Protein AF-A0A1W9WG32-F1 (afdb_monomer)

Foldseek 3Di:
DAQEDEAEDDDDDDDDDDDPPPVVVVVVVVVVVVVVPDDDDDPPAPVVLLVLLVVQVCLCVPPADPDQDRQKDKDFDADPVGTPDIDMDRHPVRQQVDPPDDGDDTLVRQSVQLSVCSRPDRVVFKDFDWDAPPSSHTADTWIDGPPDDPDGIDGDGHPDYDYDYDPDD

Structure (mmCIF, N/CA/C/O backbone):
data_AF-A0A1W9WG32-F1
#
_entry.id   AF-A0A1W9WG32-F1
#
loop_
_atom_site.group_PDB
_atom_site.id
_atom_site.type_symbol
_atom_site.label_atom_id
_atom_site.label_alt_id
_atom_site.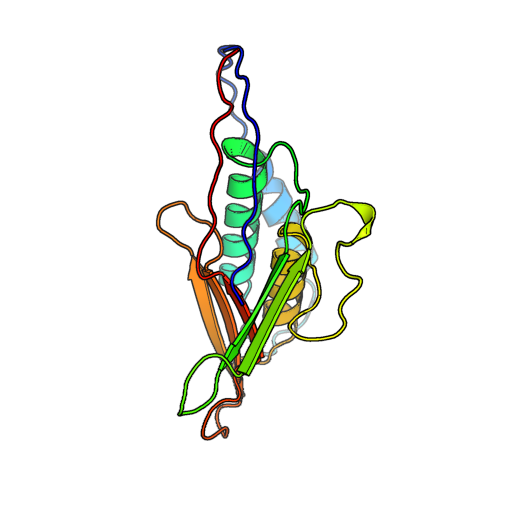label_comp_id
_atom_site.label_asym_id
_atom_site.label_entity_id
_atom_site.label_seq_id
_atom_site.pdbx_PDB_ins_code
_atom_site.Cartn_x
_atom_site.Cartn_y
_atom_site.Cartn_z
_atom_site.occupancy
_atom_site.B_iso_or_equiv
_atom_site.auth_seq_id
_atom_site.auth_comp_id
_atom_site.auth_asym_id
_atom_site.auth_atom_id
_atom_site.pdbx_PDB_model_num
ATOM 1 N N . MET A 1 1 ? -0.739 -5.353 5.763 1.00 26.14 1 MET A N 1
ATOM 2 C CA . MET A 1 1 ? -1.391 -4.307 6.584 1.00 26.14 1 MET A CA 1
ATOM 3 C C . MET A 1 1 ? -2.836 -4.240 6.131 1.00 26.14 1 MET A C 1
ATOM 5 O O . MET A 1 1 ? -3.066 -3.922 4.975 1.00 26.14 1 MET A O 1
ATOM 9 N N . ASN A 1 2 ? -3.788 -4.582 7.000 1.00 23.91 2 ASN A N 1
ATOM 10 C CA . ASN A 1 2 ? -5.210 -4.570 6.657 1.00 23.91 2 ASN A CA 1
ATOM 11 C C . ASN A 1 2 ? -5.765 -3.163 6.912 1.00 23.91 2 ASN A C 1
ATOM 13 O O . ASN A 1 2 ? -6.073 -2.820 8.051 1.00 23.91 2 ASN A O 1
ATOM 17 N N . ILE A 1 3 ? -5.836 -2.326 5.875 1.00 26.48 3 ILE A N 1
ATOM 18 C CA . ILE A 1 3 ? -6.512 -1.028 5.965 1.00 26.48 3 ILE A CA 1
ATOM 19 C C . ILE A 1 3 ? -8.005 -1.270 5.719 1.00 26.48 3 ILE A C 1
ATOM 21 O O . ILE A 1 3 ? -8.398 -1.588 4.601 1.00 26.48 3 ILE A O 1
ATOM 25 N N . LYS A 1 4 ? -8.839 -1.119 6.754 1.00 26.89 4 LYS A N 1
ATOM 26 C CA . LYS A 1 4 ? -10.300 -1.065 6.609 1.00 26.89 4 LYS A CA 1
ATOM 27 C C . LYS A 1 4 ? -10.730 0.390 6.452 1.00 26.89 4 LYS A C 1
ATOM 29 O O . LYS A 1 4 ? -10.646 1.176 7.392 1.00 26.89 4 LYS A O 1
ATOM 34 N N . LEU A 1 5 ? -11.162 0.747 5.249 1.00 29.53 5 LEU A N 1
ATOM 35 C CA . LEU A 1 5 ? -11.835 2.015 4.964 1.00 29.53 5 LEU A CA 1
ATOM 36 C C . LEU A 1 5 ? -13.345 1.802 5.112 1.00 29.53 5 LEU A C 1
ATOM 38 O O . LEU A 1 5 ? -13.840 0.712 4.853 1.00 29.53 5 LEU A O 1
ATOM 42 N N . PHE A 1 6 ? -14.062 2.821 5.575 1.00 27.91 6 PHE A N 1
ATOM 43 C CA . PHE A 1 6 ? -15.501 2.762 5.822 1.00 27.91 6 PHE A CA 1
ATOM 44 C C . PHE A 1 6 ? -16.165 3.966 5.132 1.00 27.91 6 PHE A C 1
ATOM 46 O O . PHE A 1 6 ? -15.640 5.075 5.207 1.00 27.91 6 PHE A O 1
ATOM 53 N N . GLU A 1 7 ? -17.327 3.781 4.495 1.00 27.75 7 GLU A N 1
ATOM 54 C CA . GLU A 1 7 ? -18.057 4.863 3.815 1.00 27.75 7 GLU A CA 1
ATOM 55 C C . GLU A 1 7 ? -19.581 4.811 4.043 1.00 27.75 7 GLU A C 1
ATOM 57 O O . GLU A 1 7 ? -20.147 3.757 4.267 1.00 27.75 7 GLU A O 1
ATOM 62 N N . TYR A 1 8 ? -20.257 5.963 4.008 1.00 24.20 8 TYR A N 1
ATOM 63 C CA . TYR A 1 8 ? -21.689 6.174 4.257 1.00 24.20 8 TYR A CA 1
ATOM 64 C C . TYR A 1 8 ? -22.347 6.815 3.001 1.00 24.20 8 TYR A C 1
ATOM 66 O O . TYR A 1 8 ? -21.913 7.878 2.552 1.00 24.20 8 TYR A O 1
ATOM 74 N N . SER A 1 9 ? -23.382 6.185 2.412 1.00 22.92 9 SER A N 1
ATOM 75 C CA . SER A 1 9 ? -24.123 6.615 1.196 1.00 22.92 9 SER A CA 1
ATOM 76 C C . SER A 1 9 ? -25.652 6.839 1.350 1.00 22.92 9 SER A C 1
ATOM 78 O O . SER A 1 9 ? -26.435 5.890 1.473 1.00 22.92 9 SER A O 1
ATOM 80 N N . LYS A 1 10 ? -26.121 8.083 1.139 1.00 21.16 10 LYS A N 1
ATOM 81 C CA . LYS A 1 10 ? -27.541 8.406 0.887 1.00 21.16 10 LYS A CA 1
ATOM 82 C C . LYS A 1 10 ? -27.708 9.113 -0.454 1.00 21.16 10 LYS A C 1
ATOM 84 O O . LYS A 1 10 ? -27.441 10.310 -0.589 1.00 21.16 10 LYS A O 1
ATOM 89 N N . THR A 1 11 ? -28.205 8.391 -1.458 1.00 27.09 11 THR A N 1
ATOM 90 C CA . THR A 1 11 ? -28.512 8.952 -2.782 1.00 27.09 11 THR A CA 1
ATOM 91 C C . THR A 1 11 ? -29.943 9.485 -2.862 1.00 27.09 11 THR A C 1
ATOM 93 O O . THR A 1 11 ? -30.905 8.741 -2.666 1.00 27.09 11 THR A O 1
ATOM 96 N N . LYS A 1 12 ? -30.113 10.747 -3.278 1.00 26.27 12 LYS A N 1
ATOM 97 C CA . LYS A 1 12 ? -31.316 11.173 -4.013 1.00 26.27 12 LYS A CA 1
ATOM 98 C C . LYS A 1 12 ? -30.971 11.258 -5.498 1.00 26.27 12 LYS A C 1
ATOM 100 O O . LYS A 1 12 ? -30.154 12.082 -5.896 1.00 26.27 12 LYS A O 1
ATOM 105 N N . LYS A 1 13 ? -31.629 10.422 -6.310 1.00 34.91 13 LYS A N 1
ATOM 106 C CA . LYS A 1 13 ? -31.578 10.453 -7.781 1.00 34.91 13 LYS A CA 1
ATOM 107 C C . LYS A 1 13 ? -31.837 11.869 -8.311 1.00 34.91 13 LYS A C 1
ATOM 109 O O . LYS A 1 13 ? -32.908 12.427 -8.070 1.00 34.91 13 LYS A O 1
ATOM 114 N N . LYS A 1 14 ? -30.939 12.373 -9.158 1.00 29.58 14 LYS A N 1
ATOM 115 C CA . LYS A 1 14 ? -31.297 13.312 -10.228 1.00 29.58 14 LYS A CA 1
ATOM 116 C C . LYS A 1 14 ? -30.745 12.804 -11.557 1.00 29.58 14 LYS A C 1
ATOM 118 O O . LYS A 1 14 ? -29.554 12.567 -11.694 1.00 29.58 14 LYS A O 1
ATOM 123 N N . LYS A 1 15 ? -31.658 12.622 -12.516 1.00 40.59 15 LYS A N 1
ATOM 124 C CA . LYS A 1 15 ? -31.369 12.416 -13.939 1.00 40.59 15 LYS A CA 1
ATOM 125 C C . LYS A 1 15 ? -30.633 13.645 -14.477 1.00 40.59 15 LYS A C 1
ATOM 127 O O . LYS A 1 15 ? -31.115 14.758 -14.281 1.00 40.59 15 LYS A O 1
ATOM 132 N N . GLY A 1 16 ? -29.546 13.431 -15.207 1.00 32.34 16 GLY A N 1
ATOM 133 C CA . GLY A 1 16 ? -28.860 14.473 -15.962 1.00 32.34 16 GLY A CA 1
ATOM 134 C C . GLY A 1 16 ? -27.954 13.853 -17.016 1.00 32.34 16 GLY A C 1
ATOM 135 O O . GLY A 1 16 ? -26.843 13.444 -16.719 1.00 32.34 16 GLY A O 1
ATOM 136 N N . THR A 1 17 ? -28.458 13.749 -18.242 1.00 45.19 17 THR A N 1
ATOM 137 C CA . THR A 1 17 ? -27.682 13.438 -19.444 1.00 45.19 17 THR A CA 1
ATOM 138 C C . THR A 1 17 ? -26.833 14.657 -19.808 1.00 45.19 17 THR A C 1
ATOM 140 O O . THR A 1 17 ? -27.396 15.706 -20.121 1.00 45.19 17 THR A O 1
ATOM 143 N N . GLY A 1 18 ? -25.506 14.543 -19.784 1.00 34.50 18 GLY A N 1
ATOM 144 C CA . GLY A 1 18 ? -24.608 15.634 -20.163 1.00 34.50 18 GLY A CA 1
ATOM 145 C C . GLY A 1 18 ? -23.214 15.112 -20.482 1.00 34.50 18 GLY A C 1
ATOM 146 O O . GLY A 1 18 ? -22.550 14.557 -19.617 1.00 34.50 18 GLY A O 1
ATOM 147 N N . LYS A 1 19 ? -22.812 15.269 -21.744 1.00 45.78 19 LYS A N 1
ATOM 148 C CA . LYS A 1 19 ? -21.514 14.895 -22.315 1.00 45.78 19 LYS A CA 1
ATOM 149 C C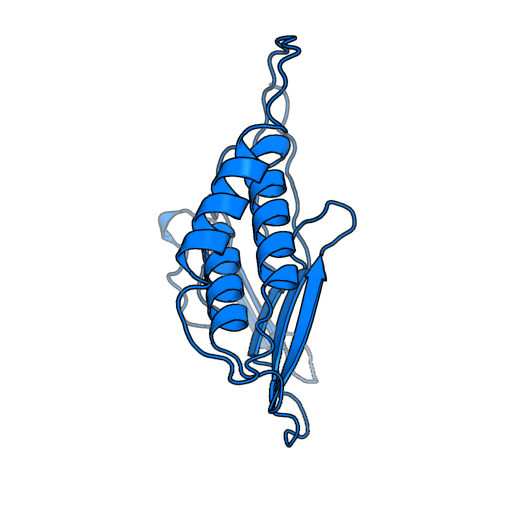 . LYS A 1 19 ? -20.366 15.537 -21.522 1.00 45.78 19 LYS A C 1
ATOM 151 O O . LYS A 1 19 ? -20.118 16.728 -21.676 1.00 45.78 19 LYS A O 1
ATOM 156 N N . PHE A 1 20 ? -19.691 14.764 -20.674 1.00 40.72 20 PHE A N 1
ATOM 157 C CA . PHE A 1 20 ? -18.520 15.208 -19.899 1.00 40.72 20 PHE A CA 1
ATOM 158 C C . PHE A 1 20 ? -17.199 14.629 -20.447 1.00 40.72 20 PHE A C 1
ATOM 160 O O . PHE A 1 20 ? -16.118 15.042 -20.044 1.00 40.72 20 PHE A O 1
ATOM 167 N N . THR A 1 21 ? -17.282 13.707 -21.412 1.00 41.41 21 THR A N 1
ATOM 168 C CA . THR A 1 21 ? -16.153 12.930 -21.950 1.00 41.41 21 THR A CA 1
ATOM 1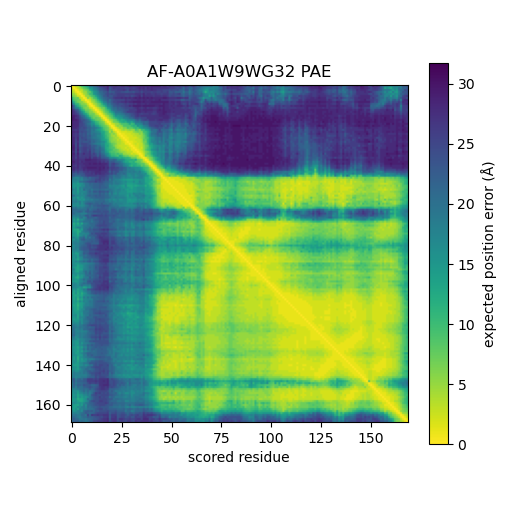69 C C . THR A 1 21 ? -15.282 13.680 -22.957 1.00 41.41 21 THR A C 1
ATOM 171 O O . THR A 1 21 ? -14.149 13.276 -23.189 1.00 41.41 21 THR A O 1
ATOM 174 N N . ASP A 1 22 ? -15.760 14.788 -23.530 1.00 44.03 22 ASP A N 1
ATOM 175 C CA . ASP A 1 22 ? -15.082 15.407 -24.681 1.00 44.03 22 ASP A CA 1
ATOM 176 C C . ASP A 1 22 ? -14.097 16.522 -24.278 1.00 44.03 22 ASP A C 1
ATOM 178 O O . ASP A 1 22 ? -13.173 16.832 -25.024 1.00 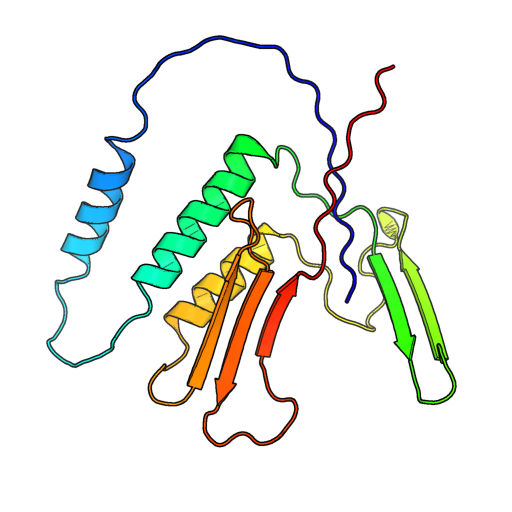44.03 22 ASP A O 1
ATOM 182 N N . TYR A 1 23 ? -14.240 17.114 -23.085 1.00 46.84 23 TYR A N 1
ATOM 183 C CA . TYR A 1 23 ? -13.379 18.224 -22.641 1.00 46.84 23 TYR A CA 1
ATOM 184 C C . TYR A 1 23 ? -12.151 17.774 -21.843 1.00 46.84 23 TYR A C 1
ATOM 186 O O . TYR A 1 23 ? -11.116 18.439 -21.900 1.00 46.84 23 TYR A O 1
ATOM 194 N N . LEU A 1 24 ? -12.231 16.638 -21.145 1.00 48.41 24 LEU A N 1
ATOM 195 C CA . LEU A 1 24 ? -11.116 16.116 -20.351 1.00 48.41 24 LEU A CA 1
ATOM 196 C C . LEU A 1 24 ? -9.988 15.581 -21.253 1.00 48.41 24 LEU A C 1
ATOM 198 O O . LEU A 1 24 ? -8.817 15.851 -21.002 1.00 48.41 24 LEU A O 1
ATOM 202 N N . PHE A 1 25 ? -10.347 14.946 -22.374 1.00 48.47 25 PHE A N 1
ATOM 203 C CA . PHE A 1 25 ? -9.395 14.439 -23.369 1.00 48.47 25 PHE A CA 1
ATOM 204 C C . PHE A 1 25 ? -8.596 15.559 -24.056 1.00 48.47 25 PHE A C 1
ATOM 206 O O . PHE A 1 25 ? -7.404 15.415 -24.317 1.00 48.47 25 PHE A O 1
ATOM 213 N N . ILE A 1 26 ? -9.228 16.710 -24.313 1.00 50.41 26 ILE A N 1
ATOM 214 C CA . ILE A 1 26 ? -8.581 17.852 -24.977 1.00 50.41 26 ILE A CA 1
ATOM 215 C C . ILE A 1 26 ? -7.625 18.579 -24.018 1.00 50.41 26 ILE A C 1
ATOM 217 O O . ILE A 1 26 ? -6.554 19.014 -24.439 1.00 50.41 26 ILE A O 1
ATOM 221 N N . PHE A 1 27 ? -7.969 18.680 -22.729 1.00 52.69 27 PHE A N 1
ATOM 222 C CA . PHE A 1 27 ? -7.116 19.339 -21.733 1.00 52.69 27 PHE A CA 1
ATOM 223 C C . PHE A 1 27 ? -5.873 18.506 -21.387 1.00 52.69 27 PHE A C 1
ATOM 225 O O . PHE A 1 27 ? -4.781 19.061 -21.271 1.00 52.69 27 PHE A O 1
ATOM 232 N N . VAL A 1 28 ? -6.014 17.177 -21.314 1.00 56.81 28 VAL A N 1
ATOM 233 C CA . VAL A 1 28 ? -4.887 16.248 -21.130 1.00 56.81 28 VAL A CA 1
ATOM 234 C C . VAL A 1 28 ? -3.970 16.255 -22.361 1.00 56.81 28 VAL A C 1
ATOM 236 O O . VAL A 1 28 ? -2.759 16.405 -22.210 1.00 56.81 28 VAL A O 1
ATOM 239 N N . CYS A 1 29 ? -4.521 16.241 -23.583 1.00 50.56 29 CYS A N 1
ATOM 240 C CA . CYS A 1 29 ? -3.727 16.350 -24.817 1.00 50.56 29 CYS A CA 1
ATOM 241 C C . CYS A 1 29 ? -2.980 17.686 -24.963 1.00 50.56 29 CYS A C 1
ATOM 243 O O . CYS A 1 29 ? -1.866 17.702 -25.480 1.00 50.56 29 CYS A O 1
ATOM 245 N N . LEU A 1 30 ? -3.551 18.811 -24.518 1.00 51.06 30 LEU A N 1
ATOM 246 C CA . LEU A 1 30 ? -2.879 20.117 -24.586 1.00 51.06 30 LEU A CA 1
ATOM 247 C C . LEU A 1 30 ? -1.741 20.249 -23.568 1.00 51.06 30 LEU A C 1
ATOM 249 O O . LEU A 1 30 ? -0.730 20.874 -23.880 1.00 51.06 30 LEU A O 1
ATOM 253 N N . ILE A 1 31 ? -1.869 19.632 -22.389 1.00 57.53 31 ILE A N 1
ATOM 254 C CA . ILE A 1 31 ? -0.781 19.555 -21.402 1.00 57.53 31 ILE A CA 1
ATOM 255 C C . ILE A 1 31 ? 0.325 18.612 -21.901 1.00 57.53 31 ILE A C 1
ATOM 257 O O . ILE A 1 31 ? 1.501 18.951 -21.788 1.00 57.53 31 ILE A O 1
ATOM 261 N N . LEU A 1 32 ? -0.034 17.495 -22.544 1.00 52.38 32 LEU A N 1
ATOM 262 C CA . LEU A 1 32 ? 0.916 16.607 -23.223 1.00 52.38 32 LEU A CA 1
ATOM 263 C C . LEU A 1 32 ? 1.664 17.329 -24.354 1.00 52.38 32 LEU A C 1
ATOM 265 O O . LEU A 1 32 ? 2.886 17.276 -24.401 1.00 52.38 32 LEU A O 1
ATOM 269 N N . LEU A 1 33 ? 0.978 18.094 -25.206 1.00 49.16 33 LEU A N 1
ATOM 270 C CA . LEU A 1 33 ? 1.619 18.841 -26.298 1.00 49.16 33 LEU A CA 1
ATOM 271 C C . LEU A 1 33 ? 2.526 19.986 -25.822 1.00 49.16 33 LEU A C 1
ATOM 273 O O . LEU A 1 33 ? 3.491 20.308 -26.511 1.00 49.16 33 LEU A O 1
ATOM 277 N N . PHE A 1 34 ? 2.264 20.582 -24.655 1.00 47.72 34 PHE A N 1
ATOM 278 C CA . PHE A 1 34 ? 3.134 21.617 -24.082 1.00 47.72 34 PHE A CA 1
ATOM 279 C C . PHE A 1 34 ? 4.379 21.040 -23.381 1.00 47.72 34 PHE A C 1
ATOM 281 O O . PHE A 1 34 ? 5.362 21.757 -23.205 1.00 47.72 34 PHE A O 1
ATOM 288 N N . LEU A 1 35 ? 4.359 19.753 -23.011 1.00 46.81 35 LEU A N 1
ATOM 289 C CA . LEU A 1 35 ? 5.494 19.045 -22.405 1.00 46.81 35 LEU A CA 1
ATOM 290 C C . LEU A 1 35 ? 6.396 18.339 -23.432 1.00 46.81 35 LEU A C 1
ATOM 292 O O . LEU A 1 35 ? 7.567 18.125 -23.140 1.00 46.81 35 LEU A O 1
ATOM 296 N N . ILE A 1 36 ? 5.922 18.076 -24.658 1.00 49.34 36 ILE A N 1
ATOM 297 C CA . ILE A 1 36 ? 6.731 17.493 -25.760 1.00 49.34 36 ILE A CA 1
ATOM 298 C C . ILE A 1 36 ? 7.703 18.527 -26.384 1.00 49.34 36 ILE A C 1
ATOM 300 O O . ILE A 1 36 ? 8.346 18.299 -27.404 1.00 49.34 36 ILE A O 1
ATOM 304 N N . GLY A 1 37 ? 7.882 19.683 -25.748 1.00 49.47 37 GLY A N 1
ATOM 305 C CA . GLY A 1 37 ? 8.964 20.607 -26.058 1.00 49.47 37 GLY A CA 1
ATOM 306 C C . GLY A 1 37 ? 10.308 20.232 -25.426 1.00 49.47 37 GLY A C 1
ATOM 307 O O . GLY A 1 37 ? 11.001 21.163 -25.049 1.00 49.47 37 GLY A O 1
ATOM 308 N N . TYR A 1 38 ? 10.681 18.955 -25.251 1.00 44.53 38 TYR A N 1
ATOM 309 C CA . TYR A 1 38 ? 11.999 18.568 -24.715 1.00 44.53 38 TYR A CA 1
ATOM 310 C C . TYR A 1 38 ? 12.476 17.188 -25.218 1.00 44.53 38 TYR A C 1
ATOM 312 O O . TYR A 1 38 ? 11.823 16.183 -24.980 1.00 44.53 38 TYR A O 1
ATOM 320 N N . ASN A 1 39 ? 13.626 17.228 -25.905 1.00 41.59 39 ASN A N 1
ATOM 321 C CA . ASN A 1 39 ? 14.650 16.214 -26.216 1.00 41.59 39 ASN A CA 1
ATOM 322 C C . ASN A 1 39 ? 14.265 14.749 -26.514 1.00 41.59 39 ASN A C 1
ATOM 324 O O . ASN A 1 39 ? 13.744 14.020 -25.678 1.00 41.59 39 ASN A O 1
ATOM 328 N N . GLU A 1 40 ? 14.690 14.317 -27.706 1.00 44.78 40 GLU A N 1
ATOM 329 C CA . GLU A 1 40 ? 14.899 12.928 -28.125 1.00 44.78 40 GLU A CA 1
ATOM 330 C C . GLU A 1 40 ? 16.021 12.278 -27.297 1.00 44.78 40 GLU A C 1
ATOM 332 O O . GLU A 1 40 ? 17.152 12.193 -27.753 1.00 44.78 40 GLU A O 1
ATOM 337 N N . ASP A 1 41 ? 15.730 11.821 -26.087 1.00 44.09 41 ASP A N 1
ATOM 338 C CA . ASP A 1 41 ? 16.514 10.770 -25.437 1.00 44.09 41 ASP A CA 1
ATOM 339 C C . ASP A 1 41 ? 15.513 9.839 -24.743 1.00 44.09 41 ASP A C 1
ATOM 341 O O . ASP A 1 41 ? 14.624 10.292 -24.025 1.00 44.09 41 ASP A O 1
ATOM 345 N N . GLU A 1 42 ? 15.598 8.543 -25.043 1.00 48.19 42 GLU A N 1
ATOM 346 C CA . GLU A 1 42 ? 14.672 7.486 -24.623 1.00 48.19 42 GLU A CA 1
ATOM 347 C C . GLU A 1 42 ? 14.545 7.372 -23.089 1.00 48.19 42 GLU A C 1
ATOM 349 O O . GLU A 1 42 ? 15.178 6.535 -22.449 1.00 48.19 42 GLU A O 1
ATOM 354 N N . GLU A 1 43 ? 13.677 8.172 -22.476 1.00 50.31 43 GLU A N 1
ATOM 355 C CA . GLU A 1 43 ? 13.017 7.800 -21.228 1.00 50.31 43 GLU A CA 1
ATOM 356 C C . GLU A 1 43 ? 11.618 7.309 -21.592 1.00 50.31 43 GLU A C 1
ATOM 358 O O . GLU A 1 43 ? 10.707 8.085 -21.880 1.00 50.31 43 GLU A O 1
ATOM 363 N N . GLU A 1 44 ? 11.462 5.986 -21.641 1.00 56.25 44 GLU A N 1
ATOM 364 C CA . GLU A 1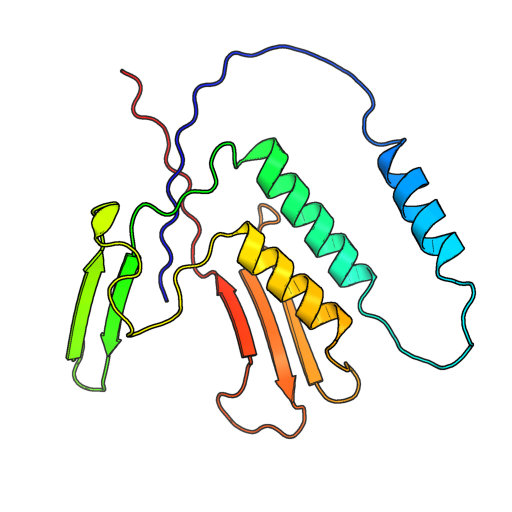 44 ? 10.171 5.310 -21.754 1.00 56.25 44 GLU A CA 1
ATOM 365 C C . GLU A 1 44 ? 9.373 5.607 -20.476 1.00 56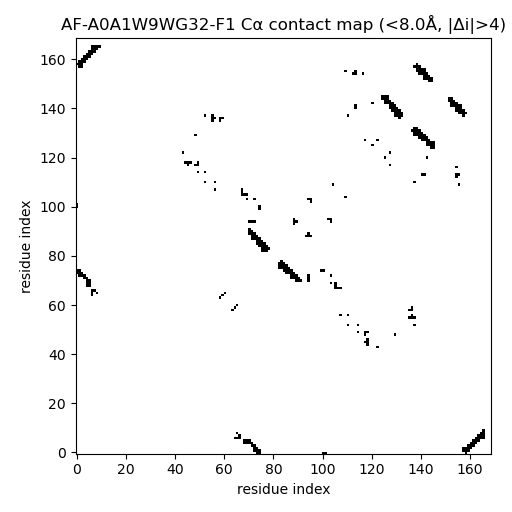.25 44 GLU A C 1
ATOM 367 O O . GLU A 1 44 ? 9.394 4.864 -19.498 1.00 56.25 44 GLU A O 1
ATOM 372 N N . TYR A 1 45 ? 8.766 6.792 -20.427 1.00 61.00 45 TYR A N 1
ATOM 373 C CA . TYR A 1 45 ? 7.975 7.225 -19.290 1.00 61.00 45 TYR A CA 1
ATOM 374 C C . TYR A 1 45 ? 6.727 6.351 -19.177 1.00 61.00 45 TYR A C 1
ATOM 376 O O . TYR A 1 45 ? 6.020 6.124 -20.161 1.00 61.00 45 TYR A O 1
ATOM 384 N N . ASN A 1 46 ? 6.389 5.976 -17.942 1.00 71.69 46 ASN A N 1
ATOM 385 C CA . ASN A 1 46 ? 5.193 5.213 -17.568 1.00 71.69 46 ASN A CA 1
ATOM 386 C C . ASN A 1 46 ? 3.878 6.012 -17.763 1.00 71.69 46 ASN A C 1
ATOM 388 O O . ASN A 1 46 ? 2.939 5.892 -16.980 1.00 71.69 46 ASN A O 1
ATOM 392 N N . MET A 1 47 ? 3.786 6.879 -18.777 1.00 76.00 47 MET A N 1
ATOM 393 C CA . MET A 1 47 ? 2.661 7.799 -18.985 1.00 76.00 47 MET A CA 1
ATOM 394 C C . MET A 1 47 ? 1.328 7.074 -19.171 1.00 76.00 47 MET A C 1
ATOM 396 O O . MET A 1 47 ? 0.300 7.579 -18.726 1.00 76.00 47 MET A O 1
ATOM 400 N N . GLU A 1 48 ? 1.330 5.889 -19.787 1.00 82.94 48 GLU A N 1
ATOM 401 C CA . GLU A 1 48 ? 0.121 5.067 -19.914 1.00 82.94 48 GLU A CA 1
ATOM 402 C C . GLU A 1 48 ? -0.355 4.549 -18.546 1.00 82.94 48 GLU A C 1
ATOM 404 O O . GLU A 1 48 ? -1.548 4.560 -18.246 1.00 82.94 48 GLU A O 1
ATOM 409 N N . GLU A 1 49 ? 0.574 4.139 -17.685 1.00 83.94 49 GLU A N 1
ATOM 410 C CA . GLU A 1 49 ? 0.281 3.687 -16.323 1.00 83.94 49 GLU A CA 1
ATOM 411 C C . GLU A 1 49 ? -0.206 4.839 -15.437 1.00 83.94 49 GLU A C 1
ATOM 413 O O . GLU A 1 49 ? -1.161 4.684 -14.675 1.00 83.94 49 GLU A O 1
ATOM 418 N N . VAL A 1 50 ? 0.389 6.026 -15.594 1.00 83.81 50 VAL A N 1
ATOM 419 C CA . VAL A 1 50 ? -0.059 7.253 -14.923 1.00 83.81 50 VAL A CA 1
ATOM 420 C C . VAL A 1 50 ? -1.474 7.629 -15.360 1.00 83.81 50 VAL A C 1
ATOM 422 O O . VAL A 1 50 ? -2.290 7.980 -14.510 1.00 83.81 50 VAL A O 1
ATOM 425 N N . ALA A 1 51 ? -1.800 7.512 -16.650 1.00 84.50 51 ALA A N 1
ATOM 426 C CA . ALA A 1 51 ? -3.153 7.768 -17.139 1.00 84.50 51 ALA A CA 1
ATOM 427 C C . ALA A 1 51 ? -4.175 6.795 -16.521 1.00 84.50 51 ALA A C 1
ATOM 429 O O . ALA A 1 51 ? -5.207 7.235 -16.015 1.00 84.50 51 ALA A O 1
ATOM 430 N N . LYS A 1 52 ? -3.857 5.493 -16.456 1.00 85.50 52 LYS A N 1
ATOM 431 C CA . LYS A 1 52 ? -4.708 4.482 -15.791 1.00 85.50 52 LYS A CA 1
ATOM 432 C C . LYS A 1 52 ? -4.925 4.795 -14.310 1.00 85.50 52 LYS A C 1
ATOM 434 O O . LYS A 1 52 ? -6.031 4.643 -13.791 1.00 85.50 52 LYS A O 1
ATOM 439 N N . LEU A 1 53 ? -3.884 5.265 -13.625 1.00 85.12 53 LEU A N 1
ATOM 440 C CA . LEU A 1 53 ? -3.968 5.669 -12.224 1.00 85.12 53 LEU A CA 1
ATOM 441 C C . LEU A 1 53 ? -4.875 6.897 -12.026 1.00 85.12 53 LEU A C 1
ATOM 443 O O . LEU A 1 53 ? -5.626 6.956 -11.052 1.00 85.12 53 LEU A O 1
ATOM 447 N N . GLU A 1 54 ? -4.833 7.867 -12.943 1.00 84.81 54 GLU A N 1
ATOM 448 C CA . GLU A 1 54 ? -5.717 9.039 -12.914 1.00 84.81 54 GLU A CA 1
ATOM 449 C C . GLU A 1 54 ? -7.179 8.665 -13.177 1.00 84.81 54 GLU A C 1
ATOM 451 O O . GLU A 1 54 ? -8.066 9.138 -12.466 1.00 84.81 54 GLU A O 1
ATOM 456 N N . GLU A 1 55 ? -7.438 7.773 -14.134 1.00 84.25 55 GLU A N 1
ATOM 457 C CA . GLU A 1 55 ? -8.778 7.229 -14.383 1.00 84.25 55 GLU A CA 1
ATOM 458 C C . GLU A 1 55 ? -9.322 6.498 -13.150 1.00 84.25 55 GLU A C 1
ATOM 460 O O . GLU A 1 55 ? -10.451 6.747 -12.724 1.00 84.25 55 GLU A O 1
ATOM 465 N N . SER A 1 56 ? -8.494 5.665 -12.519 1.00 81.06 56 SER A N 1
ATOM 466 C CA . SER A 1 56 ? -8.822 4.962 -11.278 1.00 81.06 56 SER A CA 1
ATOM 467 C C . SER A 1 56 ? -9.155 5.926 -10.128 1.00 81.06 56 SER A C 1
ATOM 469 O O . SER A 1 56 ? -10.163 5.754 -9.438 1.00 81.06 56 SER A O 1
ATOM 471 N N . LEU A 1 57 ? -8.379 7.005 -9.969 1.00 80.00 57 LEU A N 1
ATOM 472 C CA . LEU A 1 57 ? -8.650 8.043 -8.971 1.00 80.00 57 LEU A CA 1
ATOM 473 C C . LEU A 1 57 ? -9.958 8.800 -9.262 1.00 80.00 57 LEU A C 1
ATOM 475 O O . LEU A 1 57 ? -10.668 9.197 -8.337 1.00 80.00 57 LEU A O 1
ATOM 479 N N . ILE A 1 58 ? -10.304 9.009 -10.534 1.00 77.62 58 ILE A N 1
ATOM 480 C CA . ILE A 1 58 ? -11.592 9.599 -10.920 1.00 77.62 58 ILE A CA 1
ATOM 481 C C . ILE A 1 58 ? -12.738 8.649 -10.567 1.00 77.62 58 ILE A C 1
ATOM 483 O O . ILE A 1 58 ? -13.712 9.100 -9.965 1.00 77.62 58 ILE A O 1
ATOM 487 N N . VAL A 1 59 ? -12.637 7.354 -10.883 1.00 73.44 59 VAL A N 1
ATOM 488 C CA . VAL A 1 59 ? -13.648 6.341 -10.516 1.00 73.44 59 VAL A CA 1
ATOM 489 C C . VAL A 1 59 ? -13.849 6.311 -9.001 1.00 73.44 59 VAL A C 1
ATOM 491 O O . VAL A 1 59 ? -14.988 6.401 -8.532 1.00 73.44 59 VAL A O 1
ATOM 494 N N . TRP A 1 60 ? -12.748 6.294 -8.241 1.00 70.94 60 TRP A N 1
ATOM 495 C CA . TRP A 1 60 ? -12.767 6.408 -6.784 1.00 70.94 60 TRP A CA 1
ATOM 496 C C . TRP A 1 60 ? -13.568 7.637 -6.329 1.00 70.94 60 TRP A C 1
ATOM 498 O O . TRP A 1 60 ? -14.531 7.496 -5.581 1.00 70.94 60 TRP A O 1
ATOM 508 N N . ASN A 1 61 ? -13.254 8.823 -6.854 1.00 70.06 61 ASN A N 1
ATOM 509 C CA . ASN A 1 61 ? -13.865 10.087 -6.428 1.00 70.06 61 ASN A CA 1
ATOM 510 C C . ASN A 1 61 ? -15.290 10.352 -6.953 1.00 70.06 61 ASN A C 1
ATOM 512 O O . ASN A 1 61 ? -15.987 11.210 -6.412 1.00 70.06 61 ASN A O 1
ATOM 516 N N . THR A 1 62 ? -15.725 9.703 -8.036 1.00 64.19 62 THR A N 1
ATOM 517 C CA . THR A 1 62 ? -16.998 10.034 -8.712 1.00 64.19 62 THR A CA 1
ATOM 518 C C . THR A 1 62 ? -18.116 9.037 -8.447 1.00 64.19 62 THR A C 1
ATOM 520 O O . THR A 1 62 ? -19.277 9.446 -8.366 1.00 64.19 62 THR A O 1
ATOM 523 N N . GLU A 1 63 ? -17.797 7.751 -8.290 1.00 56.12 63 GLU A N 1
ATOM 524 C CA . GLU A 1 63 ? -18.814 6.702 -8.153 1.00 56.12 63 GLU A CA 1
ATOM 525 C C . GLU A 1 63 ? -18.886 6.095 -6.756 1.00 56.12 63 GLU A C 1
ATOM 527 O O . GLU A 1 63 ? -19.912 5.502 -6.406 1.00 56.12 63 GLU A O 1
ATOM 532 N N . LYS A 1 64 ? -17.812 6.222 -5.971 1.00 55.09 64 LYS A N 1
ATOM 533 C CA . LYS A 1 64 ? -17.656 5.461 -4.736 1.00 55.09 64 LYS A CA 1
ATOM 534 C C . LYS A 1 64 ? -17.389 6.325 -3.514 1.00 55.09 64 LYS A C 1
ATOM 536 O O . LYS A 1 64 ? -18.125 6.119 -2.569 1.00 55.09 64 LYS A O 1
ATOM 541 N N . ALA A 1 65 ? -16.486 7.309 -3.580 1.00 51.72 65 ALA A N 1
ATOM 542 C CA . ALA A 1 65 ? -16.018 8.092 -2.437 1.00 51.72 65 ALA A CA 1
ATOM 543 C C . ALA A 1 65 ? -16.599 9.512 -2.357 1.00 51.72 65 ALA A C 1
ATOM 545 O O . ALA A 1 65 ? -16.253 10.419 -3.111 1.00 51.72 65 ALA A O 1
ATOM 546 N N . LYS A 1 66 ? -17.461 9.731 -1.373 1.00 48.62 66 LYS A N 1
ATOM 547 C CA . LYS A 1 66 ? -17.982 11.021 -0.924 1.00 48.62 66 LYS A CA 1
ATOM 548 C C . LYS A 1 66 ? -17.240 11.533 0.317 1.00 48.62 66 LYS A C 1
ATOM 550 O O . LYS A 1 66 ? -17.255 12.741 0.556 1.00 48.62 66 LYS A O 1
ATOM 555 N N . TYR A 1 67 ? -16.582 10.649 1.078 1.00 54.88 67 TYR A N 1
ATOM 556 C CA . TYR A 1 67 ? -15.784 10.990 2.262 1.00 54.88 67 TYR A CA 1
ATOM 557 C C . TYR A 1 67 ? -14.534 10.107 2.358 1.00 54.88 67 TYR A C 1
ATOM 559 O O . TYR A 1 67 ? -14.627 8.902 2.555 1.00 54.88 67 TYR A O 1
ATOM 567 N N . ASN A 1 68 ? -13.360 10.724 2.235 1.00 70.50 68 ASN A N 1
ATOM 568 C CA . ASN A 1 68 ? -12.068 10.070 2.418 1.00 70.50 68 ASN A CA 1
ATOM 569 C C . ASN A 1 68 ? -11.601 10.285 3.869 1.00 70.50 68 ASN A C 1
ATOM 571 O O . ASN A 1 68 ? -10.884 11.242 4.161 1.00 70.50 68 ASN A O 1
ATOM 575 N N . GLU A 1 69 ? -12.083 9.450 4.791 1.00 76.19 69 GLU A N 1
ATOM 576 C CA . GLU A 1 69 ? -11.712 9.482 6.211 1.00 76.19 69 GLU A CA 1
ATOM 577 C C . GLU A 1 69 ? -11.282 8.089 6.675 1.00 76.19 69 GLU A C 1
ATOM 579 O O . GLU A 1 69 ? -11.821 7.070 6.246 1.00 76.19 69 GLU A O 1
ATOM 584 N N . ILE A 1 70 ? -10.306 8.054 7.578 1.00 80.06 70 ILE A N 1
ATOM 585 C CA . ILE A 1 70 ? -9.894 6.830 8.258 1.00 80.06 70 ILE A CA 1
ATOM 586 C C . ILE A 1 70 ? -10.604 6.805 9.601 1.00 80.06 70 ILE A C 1
ATOM 588 O O . ILE A 1 70 ? -10.539 7.775 10.352 1.00 80.06 70 ILE A O 1
ATOM 592 N N . VAL A 1 71 ? -11.294 5.707 9.885 1.00 83.31 71 VAL A N 1
ATOM 593 C CA . VAL A 1 71 ? -12.091 5.551 11.111 1.00 83.31 71 VAL A CA 1
ATOM 594 C C . VAL A 1 71 ? -11.578 4.431 12.009 1.00 83.31 71 VAL A C 1
ATOM 596 O O . VAL A 1 71 ? -11.932 4.384 13.183 1.00 83.31 71 VAL A O 1
ATOM 599 N N . GLU A 1 72 ? -10.740 3.543 11.472 1.00 83.62 72 GLU A N 1
ATOM 600 C CA . GLU A 1 72 ? -10.151 2.433 12.208 1.00 83.62 72 GLU A CA 1
ATOM 601 C C . GLU A 1 72 ? -8.775 2.073 11.633 1.00 83.62 72 GLU A C 1
ATOM 603 O O . GLU A 1 72 ? -8.558 2.130 10.419 1.00 83.62 72 GLU A O 1
ATOM 608 N N . ARG A 1 73 ? -7.855 1.649 12.501 1.00 84.50 73 ARG A N 1
ATOM 609 C CA . ARG A 1 73 ? -6.596 0.991 12.130 1.00 84.50 73 ARG A CA 1
ATOM 610 C C . ARG A 1 73 ? -6.400 -0.246 12.994 1.00 84.50 73 ARG A C 1
ATOM 612 O O . ARG A 1 73 ? -6.625 -0.204 14.200 1.00 84.50 73 ARG A O 1
ATOM 619 N N . GLN A 1 74 ? -5.976 -1.344 12.376 1.00 87.06 74 GLN A N 1
ATOM 620 C CA . GLN A 1 74 ? -5.665 -2.598 13.061 1.00 87.06 74 GLN A CA 1
ATOM 621 C C . GLN A 1 74 ? -4.244 -3.037 12.717 1.00 87.06 74 GLN A C 1
ATOM 623 O O . GLN A 1 74 ? -3.848 -3.043 11.548 1.00 87.06 74 GLN A O 1
ATOM 628 N N . TYR A 1 75 ? -3.501 -3.446 13.737 1.00 87.00 75 TYR A N 1
ATOM 629 C CA . TYR A 1 75 ? -2.156 -3.988 13.616 1.00 87.00 75 TYR A CA 1
ATOM 630 C C . TYR A 1 75 ? -2.105 -5.390 14.200 1.00 87.00 75 TYR A C 1
ATOM 632 O O . TYR A 1 75 ? -2.712 -5.666 15.233 1.00 87.00 75 TYR A O 1
ATOM 640 N N . ASN A 1 76 ? -1.375 -6.264 13.516 1.00 86.62 76 ASN A N 1
ATOM 641 C CA . ASN A 1 76 ? -1.049 -7.595 13.995 1.00 86.62 76 ASN A CA 1
ATOM 642 C C . ASN A 1 76 ? 0.382 -7.911 13.565 1.00 86.62 76 ASN A C 1
ATOM 644 O O . ASN A 1 76 ? 0.717 -7.772 12.384 1.00 86.62 76 ASN A O 1
ATOM 648 N N . GLU A 1 77 ? 1.184 -8.357 14.516 1.00 85.62 77 GLU A N 1
ATOM 649 C CA . GLU A 1 77 ? 2.513 -8.909 14.314 1.00 85.62 77 GLU A CA 1
ATOM 650 C C . GLU A 1 77 ? 2.451 -10.425 14.453 1.00 85.62 77 GLU A C 1
ATOM 652 O O . GLU A 1 77 ? 1.728 -10.945 15.304 1.00 85.62 77 GLU A O 1
ATOM 657 N N . PHE A 1 78 ? 3.185 -11.139 13.604 1.00 86.19 78 PHE A N 1
ATOM 658 C CA . PHE A 1 78 ? 3.174 -12.595 13.581 1.00 86.19 78 PHE A CA 1
ATOM 659 C C . PHE A 1 78 ? 4.595 -13.147 13.561 1.00 86.19 78 PHE A C 1
ATOM 661 O O . PHE A 1 78 ? 5.460 -12.627 12.855 1.00 86.19 78 PHE A O 1
ATOM 668 N N . ASP A 1 79 ? 4.799 -14.249 14.272 1.00 87.62 79 ASP A N 1
ATOM 669 C CA . ASP A 1 79 ? 5.980 -15.095 14.175 1.00 87.62 79 ASP A CA 1
ATOM 670 C C . ASP A 1 79 ? 5.600 -16.519 13.721 1.00 87.62 79 ASP A C 1
ATOM 672 O O . ASP A 1 79 ? 4.537 -16.755 13.142 1.00 87.62 79 ASP A O 1
ATOM 676 N N . ARG A 1 80 ? 6.501 -17.487 13.931 1.00 87.62 80 ARG A N 1
ATOM 677 C CA . ARG A 1 80 ? 6.257 -18.893 13.568 1.00 87.62 80 ARG A CA 1
ATOM 678 C C . ARG A 1 80 ? 5.205 -19.573 14.449 1.00 87.62 80 ARG A C 1
ATOM 680 O O . ARG A 1 80 ? 4.630 -20.567 14.009 1.00 87.62 80 ARG A O 1
ATOM 687 N N . ASP A 1 81 ? 4.983 -19.064 15.655 1.00 89.81 81 ASP A N 1
ATOM 688 C CA . ASP A 1 81 ? 4.127 -19.644 16.688 1.00 89.81 81 ASP A CA 1
ATOM 689 C C . ASP A 1 81 ? 2.754 -18.947 16.769 1.00 89.81 81 ASP A C 1
ATOM 691 O O . ASP A 1 81 ? 1.811 -19.504 17.337 1.00 89.81 81 ASP A O 1
ATOM 695 N N . GLY A 1 82 ? 2.597 -17.773 16.149 1.00 85.88 82 GLY A N 1
ATOM 696 C CA . GLY A 1 82 ? 1.311 -17.102 15.965 1.00 85.88 82 GLY A CA 1
ATOM 697 C C . GLY A 1 82 ? 1.410 -15.582 16.039 1.00 85.88 82 GLY A C 1
ATOM 698 O O . GLY A 1 82 ? 2.416 -14.991 15.666 1.00 85.88 82 GLY A O 1
ATOM 699 N N . THR A 1 83 ? 0.333 -14.932 16.483 1.00 85.19 83 THR A N 1
ATOM 700 C CA . THR A 1 83 ? 0.322 -13.481 16.725 1.00 85.19 83 THR A CA 1
ATOM 701 C C . THR A 1 83 ? 1.137 -13.156 17.974 1.00 85.19 83 THR A C 1
ATOM 703 O O . THR A 1 83 ? 0.815 -13.650 19.055 1.00 85.19 83 THR A O 1
ATOM 706 N N . THR A 1 84 ? 2.162 -12.320 17.833 1.00 89.12 84 THR A N 1
ATOM 707 C CA . THR A 1 84 ? 3.039 -11.894 18.937 1.00 89.12 84 THR A CA 1
ATOM 708 C C . THR A 1 84 ? 2.593 -10.582 19.563 1.00 89.12 84 THR A C 1
ATOM 710 O O . THR A 1 84 ? 2.720 -10.413 20.775 1.00 89.12 84 THR A O 1
ATOM 713 N N . ASP A 1 85 ? 2.032 -9.682 18.757 1.00 85.38 85 ASP A N 1
ATOM 714 C CA . ASP A 1 85 ? 1.480 -8.407 19.201 1.00 85.38 85 ASP A CA 1
ATOM 715 C C . ASP A 1 85 ? 0.294 -7.990 18.323 1.00 85.38 85 ASP A C 1
ATOM 717 O O . ASP A 1 85 ? 0.198 -8.350 17.147 1.00 85.38 85 ASP A O 1
ATOM 721 N N . SER A 1 86 ? -0.643 -7.245 18.899 1.00 88.50 86 SER A N 1
ATOM 722 C CA . SER A 1 86 ? -1.796 -6.722 18.175 1.00 88.50 86 SER A CA 1
ATOM 723 C C . SER A 1 86 ? -2.427 -5.554 18.915 1.00 88.50 86 SER A C 1
ATOM 725 O O . SER A 1 86 ? -2.599 -5.603 20.135 1.00 88.50 86 SER A O 1
ATOM 727 N N . TRP A 1 87 ? -2.876 -4.553 18.167 1.00 88.69 87 TRP A N 1
ATOM 728 C CA . TRP A 1 87 ? -3.636 -3.432 18.709 1.00 88.69 87 TRP A CA 1
ATOM 729 C C . TRP A 1 87 ? -4.605 -2.870 17.666 1.00 88.69 87 TRP A C 1
ATOM 731 O O . TRP A 1 87 ? -4.539 -3.175 16.470 1.00 88.69 87 TRP A O 1
ATOM 741 N N . SER A 1 88 ? -5.545 -2.053 18.137 1.00 88.75 88 SER A N 1
ATOM 742 C CA . SER A 1 88 ? -6.535 -1.381 17.298 1.00 88.75 88 SER A CA 1
ATOM 743 C C . SER A 1 88 ? -6.738 0.060 17.744 1.00 88.75 88 SER A C 1
ATOM 745 O O . SER A 1 88 ? -6.892 0.312 18.937 1.00 88.75 88 SER A O 1
ATOM 747 N N . GLU A 1 89 ? -6.837 0.968 16.782 1.00 87.94 89 GLU A N 1
ATOM 748 C CA . GLU A 1 89 ? -7.231 2.361 16.978 1.00 87.94 89 GLU A CA 1
ATOM 749 C C . GLU A 1 89 ? -8.632 2.519 16.388 1.00 87.94 89 GLU A C 1
ATOM 751 O O . GLU A 1 89 ? -8.803 2.433 15.173 1.00 87.94 89 GLU A O 1
ATOM 756 N N . ASN A 1 90 ? -9.645 2.681 17.239 1.00 88.81 90 ASN A N 1
ATOM 757 C CA . ASN A 1 90 ? -11.055 2.729 16.823 1.00 88.81 90 ASN A CA 1
ATOM 758 C C . ASN A 1 90 ? -11.771 4.018 17.250 1.00 88.81 90 ASN A C 1
ATOM 760 O O . ASN A 1 90 ? -12.935 4.229 16.901 1.00 88.81 90 ASN A O 1
ATOM 764 N N . LYS A 1 91 ? -11.086 4.886 18.000 1.00 87.94 91 LYS A N 1
ATOM 765 C CA . LYS A 1 91 ? -11.538 6.246 18.288 1.00 87.94 91 LYS A CA 1
ATOM 766 C C . LYS A 1 91 ? -10.727 7.239 17.485 1.00 87.94 91 LYS A C 1
ATOM 768 O O . LYS A 1 91 ? -9.527 7.066 17.298 1.00 87.94 91 LYS A O 1
ATOM 773 N N . LYS A 1 92 ? -11.374 8.325 17.074 1.00 86.12 92 LYS A N 1
ATOM 774 C CA . LYS A 1 92 ? -10.755 9.363 16.247 1.00 86.12 92 LYS A CA 1
ATOM 775 C C . LYS A 1 92 ? -9.498 9.961 16.884 1.00 86.12 92 LYS A C 1
ATOM 777 O O . LYS A 1 92 ? -8.562 10.297 16.173 1.00 86.12 92 LYS A O 1
ATOM 782 N N . GLU A 1 93 ? -9.473 10.075 18.209 1.00 90.75 93 GLU A N 1
ATOM 783 C CA . GLU A 1 93 ? -8.349 10.622 18.975 1.00 90.75 93 GLU A CA 1
ATOM 784 C C . GLU A 1 93 ? -7.171 9.642 19.111 1.00 90.75 93 GLU A C 1
ATOM 786 O O . GLU A 1 93 ? -6.073 10.059 19.467 1.00 90.75 93 GLU A O 1
ATOM 791 N N . GLU A 1 94 ? -7.398 8.352 18.850 1.00 89.69 94 GLU A N 1
ATOM 792 C CA . GLU A 1 94 ? -6.394 7.285 18.944 1.00 89.69 94 GLU A CA 1
ATOM 793 C C . GLU A 1 94 ? -5.726 6.999 17.591 1.00 89.69 94 GLU A C 1
ATOM 795 O O . GLU A 1 94 ? -4.667 6.378 17.559 1.00 89.69 94 GLU A O 1
ATOM 800 N N . LEU A 1 95 ? -6.317 7.446 16.478 1.00 88.62 95 LEU A N 1
ATOM 801 C CA . LEU A 1 95 ? -5.813 7.175 15.131 1.00 88.62 95 LEU A CA 1
ATOM 802 C C . LEU A 1 95 ? -4.412 7.760 14.923 1.00 88.62 95 LEU A C 1
ATOM 804 O O . LEU A 1 95 ? -4.195 8.963 15.065 1.00 88.62 95 LEU A O 1
ATOM 808 N N . GLY A 1 96 ? -3.476 6.899 14.524 1.00 87.38 96 GLY A N 1
ATOM 809 C CA . GLY A 1 96 ? -2.086 7.260 14.254 1.00 87.38 96 GLY A CA 1
ATOM 810 C C . GLY A 1 96 ? -1.245 7.495 15.509 1.00 87.38 96 GLY A C 1
ATOM 811 O O . GLY A 1 96 ? -0.177 8.098 15.409 1.00 87.38 96 GLY A O 1
ATOM 812 N N . THR A 1 97 ? -1.704 7.062 16.686 1.00 91.31 97 THR A N 1
ATOM 813 C CA . THR A 1 97 ? -0.937 7.215 17.932 1.00 91.31 97 THR A CA 1
ATOM 814 C C . THR A 1 97 ? 0.128 6.129 18.091 1.00 91.31 97 THR A C 1
ATOM 816 O O . THR A 1 97 ? 1.205 6.416 18.621 1.00 91.31 97 THR A O 1
ATOM 819 N N . HIS A 1 98 ? -0.116 4.923 17.569 1.00 86.94 98 HIS A N 1
ATOM 820 C CA . HIS A 1 98 ? 0.860 3.832 17.524 1.00 86.94 98 HIS A CA 1
ATOM 821 C C . HIS A 1 98 ? 1.850 4.018 16.369 1.00 86.94 98 HIS A C 1
ATOM 823 O O . HIS A 1 98 ? 1.461 4.328 15.235 1.00 86.94 98 HIS A O 1
ATOM 829 N N . GLN A 1 99 ? 3.135 3.811 16.667 1.00 87.12 99 GLN A N 1
ATOM 830 C CA . GLN A 1 99 ? 4.249 4.011 15.730 1.00 87.12 99 GLN A CA 1
ATOM 831 C C . GLN A 1 99 ? 4.576 2.740 14.936 1.00 87.12 99 GLN A C 1
ATOM 833 O O . GLN A 1 99 ? 5.221 2.807 13.893 1.00 87.12 99 GLN A O 1
ATOM 838 N N . GLU A 1 100 ? 4.138 1.585 15.429 1.00 85.69 100 GLU A N 1
ATOM 839 C CA . GLU A 1 100 ? 4.305 0.285 14.802 1.00 85.69 100 GLU A CA 1
ATOM 840 C C . GLU A 1 100 ? 3.440 0.165 13.539 1.00 85.69 100 GLU A C 1
ATOM 842 O O . GLU A 1 100 ? 2.387 0.796 13.403 1.00 85.69 100 GLU A O 1
ATOM 847 N N . GLY A 1 101 ? 3.871 -0.678 12.600 1.00 81.75 101 GLY A N 1
ATOM 848 C CA . GLY A 1 101 ? 3.196 -0.858 11.317 1.00 81.75 101 GLY A CA 1
ATOM 849 C C . GLY A 1 101 ? 3.363 0.328 10.363 1.00 81.75 101 GLY A C 1
ATOM 850 O O . GLY A 1 101 ? 4.163 1.233 10.580 1.00 81.75 101 GLY A O 1
ATOM 851 N N . ALA A 1 102 ? 2.620 0.312 9.255 1.00 81.19 102 ALA A N 1
ATOM 852 C CA . ALA A 1 102 ? 2.709 1.389 8.273 1.00 81.19 102 ALA A CA 1
ATOM 853 C C . ALA A 1 102 ? 1.870 2.601 8.690 1.00 81.1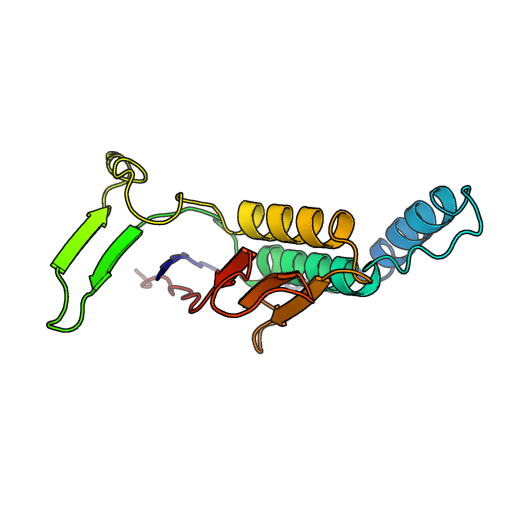9 102 ALA A C 1
ATOM 855 O O . ALA A 1 102 ? 0.823 2.457 9.328 1.00 81.19 102 ALA A O 1
ATOM 856 N N . GLU A 1 103 ? 2.347 3.784 8.309 1.00 84.81 103 GLU A N 1
ATOM 857 C CA . GLU A 1 103 ? 1.703 5.065 8.582 1.00 84.81 103 GLU A CA 1
ATOM 858 C C . GLU A 1 103 ? 0.251 5.088 8.085 1.00 84.81 103 GLU A C 1
ATOM 860 O O . GLU A 1 103 ? -0.088 4.555 7.024 1.00 84.81 103 GLU A O 1
ATOM 865 N N . LEU A 1 104 ? -0.608 5.738 8.866 1.00 85.50 104 LEU A N 1
ATOM 866 C CA . LEU A 1 104 ? -2.012 5.928 8.545 1.00 85.50 104 LEU A CA 1
ATOM 867 C C . LEU A 1 104 ? -2.140 6.933 7.389 1.00 85.50 104 LEU A C 1
ATOM 869 O O . LEU A 1 104 ? -1.907 8.128 7.554 1.00 85.50 104 LEU A O 1
ATOM 873 N N . LYS A 1 105 ? -2.502 6.437 6.201 1.00 85.81 105 LYS A N 1
ATOM 874 C CA . LYS A 1 105 ? -2.592 7.236 4.972 1.00 85.81 105 LYS A CA 1
ATOM 875 C C . LYS A 1 105 ? -3.969 7.141 4.341 1.00 85.81 105 LYS A C 1
ATOM 877 O O . LYS A 1 105 ? -4.547 6.063 4.227 1.00 85.81 105 LYS A O 1
ATOM 882 N N . LEU A 1 106 ? -4.468 8.291 3.895 1.00 87.00 106 LEU A N 1
ATOM 883 C CA . LEU A 1 106 ? -5.677 8.376 3.085 1.00 87.00 106 LEU A CA 1
ATOM 884 C C . LEU A 1 106 ? -5.440 7.738 1.717 1.00 87.00 106 LEU A C 1
ATOM 886 O O . LEU A 1 106 ? -4.331 7.794 1.184 1.00 87.00 106 LEU A O 1
ATOM 890 N N . ILE A 1 107 ? -6.499 7.217 1.106 1.00 83.75 107 ILE A N 1
ATOM 891 C CA . ILE A 1 107 ? -6.417 6.604 -0.223 1.00 83.75 107 ILE A CA 1
ATOM 892 C C . ILE A 1 107 ? -5.846 7.585 -1.265 1.00 83.75 107 ILE A C 1
ATOM 894 O O . ILE A 1 107 ? -4.909 7.236 -1.969 1.00 83.75 107 ILE A O 1
ATOM 898 N N . ASP A 1 108 ? -6.277 8.851 -1.284 1.00 85.25 108 ASP A N 1
ATOM 899 C CA . ASP A 1 108 ? -5.735 9.881 -2.185 1.00 85.25 108 ASP A CA 1
ATOM 900 C C . ASP A 1 108 ? -4.223 10.087 -2.012 1.00 85.25 108 ASP A C 1
ATOM 902 O O . ASP A 1 108 ? -3.511 10.396 -2.972 1.00 85.25 108 ASP A O 1
ATOM 906 N N . THR A 1 109 ? -3.717 9.928 -0.784 1.00 87.25 109 THR A N 1
ATOM 907 C CA . THR A 1 109 ? -2.278 9.971 -0.506 1.00 87.25 109 THR A CA 1
ATOM 908 C C . THR A 1 109 ? -1.588 8.771 -1.142 1.00 87.25 109 THR A C 1
ATOM 910 O O . THR A 1 109 ? -0.576 8.955 -1.813 1.00 87.25 109 THR A O 1
ATOM 913 N N . LEU A 1 110 ? -2.166 7.573 -1.029 1.00 89.00 110 LEU A N 1
ATOM 914 C CA . LEU A 1 110 ? -1.640 6.363 -1.665 1.00 89.00 110 LEU A CA 1
ATOM 915 C C . LEU A 1 110 ? -1.594 6.483 -3.199 1.00 89.00 110 LEU A C 1
ATOM 917 O O . LEU A 1 110 ? -0.578 6.151 -3.808 1.00 89.00 110 LEU A O 1
ATOM 921 N N . TYR A 1 111 ? -2.637 7.033 -3.830 1.00 90.38 111 TYR A N 1
ATOM 922 C CA . TYR A 1 111 ? -2.639 7.297 -5.277 1.00 90.38 111 TYR A CA 1
ATOM 923 C C . TYR A 1 111 ? -1.565 8.310 -5.679 1.00 90.38 111 TYR A C 1
ATOM 925 O O . TYR A 1 111 ? -0.893 8.147 -6.695 1.00 90.38 111 TYR A O 1
ATOM 933 N N . ARG A 1 112 ? -1.357 9.357 -4.877 1.00 90.62 112 ARG A N 1
ATOM 934 C CA . ARG A 1 112 ? -0.318 10.359 -5.147 1.00 90.62 112 ARG A CA 1
ATOM 935 C C . ARG A 1 112 ? 1.089 9.785 -5.016 1.00 90.62 112 ARG A C 1
ATOM 937 O O . ARG A 1 112 ? 1.945 10.089 -5.841 1.00 90.62 112 ARG A O 1
ATOM 944 N N . GLU A 1 113 ? 1.323 8.963 -3.999 1.00 89.62 113 GLU A N 1
ATOM 945 C CA . GLU A 1 113 ? 2.591 8.255 -3.811 1.00 89.62 113 GLU A CA 1
ATOM 946 C C . GLU A 1 113 ? 2.864 7.304 -4.972 1.00 89.62 113 GLU A C 1
ATOM 948 O O . GLU A 1 113 ? 3.959 7.329 -5.529 1.00 89.62 113 GLU A O 1
ATOM 953 N N . CYS A 1 114 ? 1.846 6.558 -5.403 1.00 91.81 114 CYS A N 1
ATOM 954 C CA . CYS A 1 114 ? 1.928 5.709 -6.582 1.00 91.81 114 CYS A CA 1
ATOM 955 C C . CYS A 1 114 ? 2.289 6.510 -7.843 1.00 91.81 114 CYS A C 1
ATOM 957 O O . CYS A 1 114 ? 3.239 6.167 -8.543 1.00 91.81 114 CYS A O 1
ATOM 959 N N . LYS A 1 115 ? 1.611 7.637 -8.096 1.00 91.50 115 LYS A N 1
ATOM 960 C CA . LYS A 1 115 ? 1.911 8.508 -9.244 1.00 91.50 115 LYS A CA 1
ATOM 961 C C . LYS A 1 115 ? 3.358 8.992 -9.223 1.00 91.50 115 LYS A C 1
ATOM 963 O O . LYS A 1 115 ? 4.053 8.915 -10.231 1.00 91.50 115 LYS A O 1
ATOM 968 N N . ASN A 1 116 ? 3.813 9.489 -8.076 1.00 91.12 116 ASN A N 1
ATOM 969 C CA . ASN A 1 116 ? 5.184 9.964 -7.925 1.00 91.12 116 ASN A CA 1
ATOM 970 C C . ASN A 1 116 ? 6.193 8.831 -8.149 1.00 91.12 116 ASN A C 1
ATOM 972 O O . ASN A 1 116 ? 7.210 9.051 -8.802 1.00 91.12 116 ASN A O 1
ATOM 976 N N . MET A 1 117 ? 5.903 7.623 -7.660 1.00 91.06 117 MET A N 1
ATOM 977 C CA . MET A 1 117 ? 6.730 6.440 -7.895 1.00 91.06 117 MET A CA 1
ATOM 978 C C . MET A 1 117 ? 6.834 6.122 -9.389 1.00 91.06 117 MET A C 1
ATOM 980 O O . MET A 1 117 ? 7.949 6.017 -9.897 1.00 91.06 117 MET A O 1
ATOM 984 N N . LEU A 1 118 ? 5.711 6.068 -10.110 1.00 89.12 118 LEU A N 1
ATOM 985 C CA . LEU A 1 118 ? 5.694 5.789 -11.552 1.00 89.12 118 LEU A CA 1
ATOM 986 C C . LEU A 1 118 ? 6.467 6.837 -12.365 1.00 89.12 118 LEU A C 1
ATOM 988 O O . LEU A 1 118 ? 7.093 6.497 -13.363 1.00 89.12 118 LEU A O 1
ATOM 992 N N . LEU A 1 119 ? 6.448 8.102 -11.936 1.00 89.00 119 LEU A N 1
ATOM 993 C CA . LEU A 1 119 ? 7.150 9.200 -12.612 1.00 89.00 119 LEU A CA 1
ATOM 994 C C . LEU A 1 119 ? 8.654 9.262 -12.314 1.00 89.00 119 LEU A C 1
ATOM 996 O O . LEU A 1 119 ? 9.387 9.912 -13.053 1.00 89.00 119 LEU A O 1
ATOM 1000 N N . THR A 1 120 ? 9.111 8.658 -11.216 1.00 89.25 120 THR A N 1
ATOM 1001 C CA . THR A 1 120 ? 10.503 8.789 -10.741 1.00 89.25 120 THR A CA 1
ATOM 1002 C C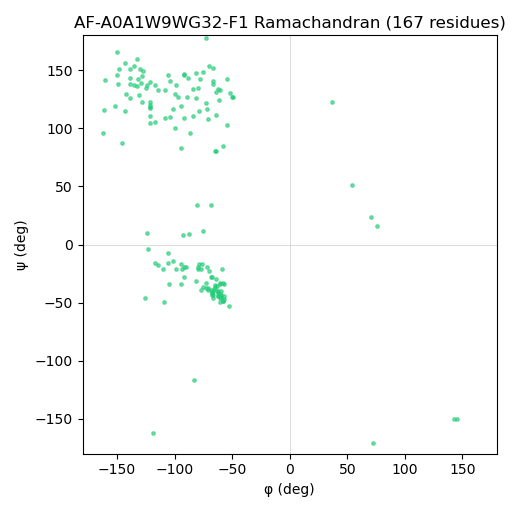 . THR A 1 120 ? 11.295 7.487 -10.802 1.00 89.25 120 THR A C 1
ATOM 1004 O O . THR A 1 120 ? 12.526 7.509 -10.770 1.00 89.25 120 THR A O 1
ATOM 1007 N N . THR A 1 121 ? 10.615 6.347 -10.908 1.00 89.06 121 THR A N 1
ATOM 1008 C CA . THR A 1 121 ? 11.252 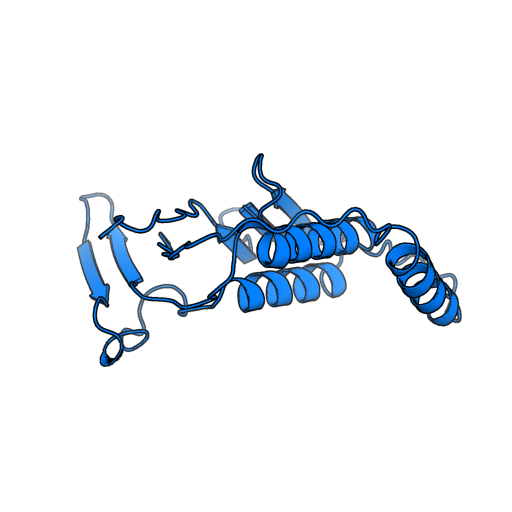5.032 -10.971 1.00 89.06 121 THR A CA 1
ATOM 1009 C C . THR A 1 121 ? 11.736 4.745 -12.382 1.00 89.06 121 THR A C 1
ATOM 1011 O O . THR A 1 121 ? 10.965 4.774 -13.334 1.00 89.06 121 THR A O 1
ATOM 1014 N N . ASN A 1 122 ? 13.019 4.407 -12.513 1.00 89.38 122 ASN A N 1
ATOM 1015 C CA . ASN A 1 122 ? 13.603 4.045 -13.799 1.00 89.38 122 ASN A CA 1
ATOM 1016 C C . ASN A 1 122 ? 13.239 2.587 -14.177 1.00 89.38 122 ASN A C 1
ATOM 1018 O O . ASN A 1 122 ? 13.734 1.666 -13.510 1.00 89.38 122 ASN A O 1
ATOM 1022 N N . PRO A 1 123 ? 12.465 2.348 -15.254 1.00 88.44 123 PRO A N 1
ATOM 1023 C CA . PRO A 1 123 ? 12.022 1.006 -15.656 1.00 88.44 123 PRO A CA 1
ATOM 1024 C C . PRO A 1 123 ? 13.151 0.135 -16.240 1.00 88.44 123 PRO A C 1
ATOM 1026 O O . PRO A 1 123 ? 13.088 -1.098 -16.233 1.00 88.44 123 PRO A O 1
ATOM 1029 N N . SER A 1 124 ? 14.259 0.735 -16.690 1.00 91.25 124 SER A N 1
ATOM 1030 C CA . SER A 1 124 ? 15.431 -0.035 -17.130 1.00 91.25 124 SER A CA 1
ATOM 1031 C C . SER A 1 124 ? 16.115 -0.759 -15.963 1.00 91.25 124 SER A C 1
ATOM 1033 O O . SER A 1 124 ? 16.654 -1.848 -16.164 1.00 91.25 124 SER A O 1
ATOM 1035 N N . LYS A 1 125 ? 16.016 -0.222 -14.738 1.00 93.56 125 LYS A N 1
ATOM 1036 C CA . LYS A 1 125 ? 16.661 -0.757 -13.523 1.00 93.56 125 LYS A CA 1
ATOM 1037 C C . LYS A 1 125 ? 15.711 -1.454 -12.557 1.00 93.56 125 LYS A C 1
ATOM 1039 O O . LYS A 1 125 ? 16.175 -2.175 -11.678 1.00 93.56 125 LYS A O 1
ATOM 1044 N N . ASN A 1 126 ? 14.406 -1.254 -12.709 1.00 92.31 126 ASN A N 1
ATOM 1045 C CA . ASN A 1 126 ? 13.405 -1.766 -11.781 1.00 92.31 126 ASN A CA 1
ATOM 1046 C C . ASN A 1 126 ? 12.320 -2.552 -12.517 1.00 92.31 126 ASN A C 1
ATOM 1048 O O . ASN A 1 126 ? 12.005 -2.255 -13.667 1.00 92.31 126 ASN A O 1
ATOM 1052 N N . TYR A 1 127 ? 11.750 -3.545 -11.847 1.00 92.12 127 TYR A N 1
ATOM 1053 C CA . TYR A 1 127 ? 10.438 -4.079 -12.181 1.00 92.12 127 TYR A CA 1
ATOM 1054 C C . TYR A 1 127 ? 9.387 -3.198 -11.516 1.00 92.12 127 TYR A C 1
ATOM 1056 O O . TYR A 1 127 ? 9.546 -2.851 -10.348 1.00 92.12 127 TYR A O 1
ATOM 1064 N N . ILE A 1 128 ? 8.347 -2.827 -12.256 1.00 92.38 128 ILE A N 1
ATOM 1065 C CA . ILE A 1 128 ? 7.205 -2.054 -11.762 1.00 92.38 128 ILE A CA 1
ATOM 1066 C C . ILE A 1 128 ? 5.980 -2.967 -11.842 1.00 92.38 128 ILE A C 1
ATOM 1068 O O . ILE A 1 128 ? 5.776 -3.637 -12.852 1.00 92.38 128 ILE A O 1
ATOM 1072 N N . ASP A 1 129 ? 5.198 -3.020 -10.767 1.00 91.38 129 ASP A N 1
ATOM 1073 C CA . ASP A 1 129 ? 3.935 -3.752 -10.690 1.00 91.38 129 ASP A CA 1
ATOM 1074 C C . ASP A 1 129 ? 2.810 -2.778 -10.334 1.00 91.38 129 ASP A C 1
ATOM 1076 O O . ASP A 1 129 ? 2.757 -2.247 -9.216 1.00 91.38 129 ASP A O 1
ATOM 1080 N N . LEU A 1 130 ? 1.929 -2.547 -11.308 1.00 93.44 130 LEU A N 1
ATOM 1081 C CA . LEU A 1 130 ? 0.725 -1.742 -11.183 1.00 93.44 130 LEU A CA 1
ATOM 1082 C C . LEU A 1 130 ? -0.496 -2.597 -11.525 1.00 93.44 130 LEU A C 1
ATOM 1084 O O . LEU A 1 130 ? -0.646 -3.081 -12.647 1.00 93.44 130 LEU A O 1
ATOM 1088 N N . SER A 1 131 ? -1.412 -2.737 -10.573 1.00 91.75 131 SER A N 1
ATOM 1089 C CA . SER A 1 131 ? -2.660 -3.468 -10.785 1.00 91.75 131 SER A CA 1
ATOM 1090 C C . SER A 1 131 ? -3.840 -2.829 -10.071 1.00 91.75 131 SER A C 1
ATOM 1092 O O . SER A 1 131 ? -3.704 -2.108 -9.079 1.00 91.75 131 SER A O 1
ATOM 1094 N N . PHE A 1 132 ? -5.022 -3.117 -10.606 1.00 87.75 132 PHE A N 1
ATOM 1095 C CA . PHE A 1 132 ? -6.306 -2.615 -10.145 1.00 87.75 132 PHE A CA 1
ATOM 1096 C C . PHE A 1 132 ? -7.264 -3.795 -9.979 1.00 87.75 132 PHE A C 1
ATOM 1098 O O . PHE A 1 132 ? -7.161 -4.789 -10.699 1.00 87.75 132 PHE A O 1
ATOM 1105 N N . ASN A 1 133 ? -8.217 -3.681 -9.057 1.00 85.38 133 ASN A N 1
ATOM 1106 C CA . ASN A 1 133 ? -9.291 -4.661 -8.932 1.00 85.38 133 ASN A CA 1
ATOM 1107 C C . ASN A 1 133 ? -10.309 -4.540 -10.084 1.00 85.38 133 ASN A C 1
ATOM 1109 O O . ASN A 1 133 ? -10.245 -3.637 -10.918 1.00 85.38 133 ASN A O 1
ATOM 1113 N N . GLU A 1 134 ? -11.304 -5.427 -10.095 1.00 85.69 134 GLU A N 1
ATOM 1114 C CA . GLU A 1 134 ? -12.389 -5.443 -11.091 1.00 85.69 134 GLU A CA 1
ATOM 1115 C C . GLU A 1 134 ? -13.222 -4.149 -11.155 1.00 85.69 134 GLU A C 1
ATOM 1117 O O . GLU A 1 134 ? -13.856 -3.875 -12.170 1.00 85.69 134 GLU A O 1
ATOM 1122 N N . ASN A 1 135 ? -13.199 -3.340 -10.092 1.00 80.50 135 ASN A N 1
ATOM 1123 C CA . ASN A 1 135 ? -13.873 -2.044 -10.017 1.00 80.50 135 ASN A CA 1
ATOM 1124 C C . ASN A 1 135 ? -12.953 -0.883 -10.432 1.00 80.50 135 ASN A C 1
ATOM 1126 O O . ASN A 1 135 ? -13.315 0.277 -10.251 1.00 80.50 135 ASN A O 1
ATOM 1130 N N . GLY A 1 136 ? -11.756 -1.178 -10.948 1.00 82.81 136 GLY A N 1
ATOM 1131 C CA . GLY A 1 136 ? -10.783 -0.176 -11.362 1.00 82.81 136 GLY A CA 1
ATOM 1132 C C . GLY A 1 136 ? -10.143 0.575 -10.197 1.00 82.81 136 GLY A C 1
ATOM 1133 O O . GLY A 1 136 ? -9.691 1.694 -10.395 1.00 82.81 136 GLY A O 1
ATOM 1134 N N . ILE A 1 137 ? -10.107 0.005 -8.988 1.00 83.88 137 ILE A N 1
ATOM 1135 C CA . ILE A 1 137 ? -9.472 0.615 -7.809 1.00 83.88 137 ILE A CA 1
ATOM 1136 C C . ILE A 1 137 ? -8.083 0.012 -7.612 1.00 83.88 137 ILE A C 1
ATOM 1138 O O . ILE A 1 137 ? -7.923 -1.204 -7.723 1.00 83.88 137 ILE A O 1
ATOM 1142 N N . LEU A 1 138 ? -7.097 0.854 -7.301 1.00 86.25 138 LEU A N 1
ATOM 1143 C CA . LEU A 1 138 ? -5.710 0.456 -7.076 1.00 86.25 138 LEU A CA 1
ATOM 1144 C C . LEU A 1 138 ? -5.588 -0.730 -6.100 1.00 86.25 138 LEU A C 1
ATOM 1146 O O . LEU A 1 138 ? -6.103 -0.675 -4.985 1.00 86.25 138 LEU A O 1
ATOM 1150 N N . GLN A 1 139 ? -4.881 -1.780 -6.523 1.00 89.62 139 GLN A N 1
ATOM 1151 C CA . GLN A 1 139 ? -4.516 -2.940 -5.700 1.00 89.62 139 GLN A CA 1
ATOM 1152 C C . GLN A 1 139 ? -3.024 -2.960 -5.394 1.00 89.62 139 GLN A C 1
ATOM 1154 O O . GLN A 1 139 ? -2.640 -3.078 -4.235 1.00 89.62 139 GLN A O 1
ATOM 1159 N N . THR A 1 140 ? -2.181 -2.800 -6.408 1.00 90.75 140 THR A N 1
ATOM 1160 C CA . THR A 1 140 ? -0.726 -2.817 -6.233 1.00 90.75 140 THR A CA 1
ATOM 1161 C C . THR A 1 140 ? -0.116 -1.671 -7.010 1.00 90.75 140 THR A C 1
ATOM 1163 O O . THR A 1 140 ? -0.519 -1.404 -8.135 1.00 90.75 140 THR A O 1
ATOM 1166 N N . CYS A 1 141 ? 0.849 -0.998 -6.396 1.00 93.06 141 CYS A N 1
ATOM 1167 C CA . CYS A 1 141 ? 1.729 -0.031 -7.026 1.00 93.06 141 CYS A CA 1
ATOM 1168 C C . CYS A 1 141 ? 3.096 -0.133 -6.365 1.00 93.06 141 CYS A C 1
ATOM 1170 O O . CYS A 1 141 ? 3.365 0.532 -5.360 1.00 93.06 141 CYS A O 1
ATOM 1172 N N . THR A 1 142 ? 3.933 -1.026 -6.877 1.00 93.25 142 THR A N 1
ATOM 1173 C CA . THR A 1 142 ? 5.239 -1.322 -6.286 1.00 93.25 142 THR A CA 1
ATOM 1174 C C . THR A 1 142 ? 6.331 -1.346 -7.336 1.00 93.25 142 THR A C 1
ATOM 1176 O O . THR A 1 142 ? 6.063 -1.513 -8.522 1.00 93.25 142 THR A O 1
ATOM 1179 N N . TYR A 1 143 ? 7.570 -1.183 -6.889 1.00 92.94 143 TYR A N 1
ATOM 1180 C CA . TYR A 1 143 ? 8.741 -1.437 -7.708 1.00 92.94 143 TYR A CA 1
ATOM 1181 C C . TYR A 1 143 ? 9.784 -2.231 -6.929 1.00 92.94 143 TYR A C 1
ATOM 1183 O O . TYR A 1 143 ? 9.857 -2.152 -5.701 1.00 92.94 143 TYR A O 1
ATOM 1191 N N . SER A 1 144 ? 10.613 -2.976 -7.647 1.00 93.31 144 SER A N 1
ATOM 1192 C CA . SER A 1 144 ? 11.770 -3.679 -7.100 1.00 93.31 144 SER A CA 1
ATOM 1193 C C . SER A 1 144 ? 12.956 -3.551 -8.047 1.00 93.31 144 SER A C 1
ATOM 1195 O O . SER A 1 144 ? 12.802 -3.552 -9.268 1.00 93.31 144 SER A O 1
ATOM 1197 N N . HIS A 1 145 ? 14.163 -3.421 -7.500 1.00 93.94 145 HIS A N 1
ATOM 1198 C CA . HIS A 1 145 ? 15.367 -3.363 -8.324 1.00 93.94 145 HIS A CA 1
ATOM 1199 C C . HIS A 1 145 ? 15.591 -4.708 -9.029 1.00 93.94 145 HIS A C 1
ATOM 1201 O O . HIS A 1 145 ? 15.410 -5.758 -8.418 1.00 93.94 145 HIS A O 1
ATOM 1207 N N . LYS A 1 146 ? 16.027 -4.703 -10.294 1.00 93.06 146 LYS A N 1
ATOM 1208 C CA . LYS A 1 146 ? 16.204 -5.945 -11.076 1.00 93.06 146 LYS A CA 1
ATOM 1209 C C . LYS A 1 146 ? 17.269 -6.882 -10.507 1.00 93.06 146 LYS A C 1
ATOM 1211 O O . LYS A 1 146 ? 17.142 -8.092 -10.645 1.00 93.06 146 LYS A O 1
ATOM 1216 N N . ASP A 1 147 ? 18.274 -6.317 -9.843 1.00 93.25 147 ASP A N 1
ATOM 1217 C CA . ASP A 1 147 ? 19.334 -7.072 -9.156 1.00 93.25 147 ASP A CA 1
ATOM 1218 C C . ASP A 1 147 ? 18.978 -7.440 -7.709 1.00 93.25 147 ASP A C 1
ATOM 1220 O O . ASP A 1 147 ? 19.837 -7.866 -6.935 1.00 93.25 147 ASP A O 1
ATOM 1224 N N . CYS A 1 148 ? 17.732 -7.218 -7.302 1.00 88.88 148 CYS A N 1
ATOM 1225 C CA . CYS A 1 148 ? 17.300 -7.610 -5.982 1.00 88.88 148 CYS A CA 1
ATOM 1226 C C . CYS A 1 148 ? 17.010 -9.118 -5.904 1.00 88.88 148 CYS A C 1
ATOM 1228 O O . CYS A 1 148 ? 16.473 -9.704 -6.840 1.00 88.88 148 CYS A O 1
ATOM 1230 N N . ALA A 1 149 ? 17.366 -9.722 -4.768 1.00 86.00 149 ALA A N 1
ATOM 1231 C CA . ALA A 1 149 ? 16.996 -11.085 -4.409 1.00 86.00 149 ALA A CA 1
ATOM 1232 C C . ALA A 1 149 ? 15.578 -11.124 -3.797 1.00 86.00 149 ALA A C 1
ATOM 1234 O O . ALA A 1 149 ? 14.609 -10.775 -4.469 1.00 86.00 149 ALA A O 1
ATOM 1235 N N . ASP A 1 150 ? 15.455 -11.523 -2.529 1.00 79.06 150 ASP A N 1
ATOM 1236 C CA . ASP A 1 150 ? 14.165 -11.709 -1.861 1.00 79.06 150 ASP A CA 1
ATOM 1237 C C . ASP A 1 150 ? 13.696 -10.427 -1.131 1.00 79.06 150 ASP A C 1
ATOM 1239 O O . ASP A 1 150 ? 14.508 -9.661 -0.608 1.00 79.06 150 ASP A O 1
ATOM 1243 N N . ASP A 1 151 ? 12.374 -10.215 -1.090 1.00 77.12 151 ASP A N 1
ATOM 1244 C CA . ASP A 1 151 ? 11.648 -9.259 -0.229 1.00 77.12 151 ASP A CA 1
ATOM 1245 C C . ASP A 1 151 ? 12.084 -7.777 -0.268 1.00 77.12 151 ASP A C 1
ATOM 1247 O O . ASP A 1 151 ? 12.280 -7.134 0.762 1.00 77.12 151 ASP A O 1
ATOM 1251 N N . CYS A 1 152 ? 12.182 -7.184 -1.460 1.00 85.88 152 CYS A N 1
ATOM 1252 C CA . CYS A 1 152 ? 12.612 -5.781 -1.624 1.00 85.88 152 CYS A CA 1
ATOM 1253 C C . CYS A 1 152 ? 11.647 -4.872 -2.384 1.00 85.88 152 CYS A C 1
ATOM 1255 O O . CYS A 1 152 ? 12.008 -3.746 -2.743 1.00 85.88 152 CYS A O 1
ATOM 1257 N N . SER A 1 153 ? 10.433 -5.340 -2.660 1.00 87.38 153 SER A N 1
ATOM 1258 C CA . SER A 1 153 ? 9.429 -4.493 -3.293 1.00 87.38 153 SER A CA 1
ATOM 1259 C C . SER A 1 153 ? 9.072 -3.326 -2.377 1.00 87.38 153 SER A C 1
ATOM 1261 O O . SER A 1 153 ? 8.774 -3.506 -1.198 1.00 87.38 153 SER A O 1
ATOM 1263 N N . SER A 1 154 ? 9.083 -2.121 -2.934 1.00 88.19 154 SER A N 1
ATOM 1264 C CA . SER A 1 154 ? 8.703 -0.890 -2.247 1.00 88.19 154 SER A CA 1
ATOM 1265 C C . SER A 1 154 ? 7.481 -0.282 -2.918 1.00 88.19 154 SER A C 1
ATOM 1267 O O . SER A 1 154 ? 7.406 -0.229 -4.144 1.00 88.19 154 SER A O 1
ATOM 1269 N N . GLY A 1 155 ? 6.525 0.197 -2.125 1.00 88.94 155 GLY A N 1
ATOM 1270 C CA . GLY A 1 155 ? 5.349 0.893 -2.637 1.00 88.94 155 GLY A CA 1
ATOM 1271 C C . GLY A 1 155 ? 4.081 0.578 -1.856 1.00 88.94 155 GLY A C 1
ATOM 1272 O O . GLY A 1 155 ? 4.119 0.317 -0.655 1.00 88.94 155 GLY A O 1
ATOM 1273 N N . VAL A 1 156 ? 2.952 0.632 -2.556 1.00 86.31 156 VAL A N 1
ATOM 1274 C CA . VAL A 1 156 ? 1.614 0.474 -1.990 1.00 86.31 156 VAL A CA 1
ATOM 1275 C C . VAL A 1 156 ? 1.029 -0.865 -2.418 1.00 86.31 156 VAL A C 1
ATOM 1277 O O . VAL A 1 156 ? 1.018 -1.202 -3.600 1.00 86.31 156 VAL A O 1
ATOM 1280 N N . ARG A 1 157 ? 0.473 -1.597 -1.454 1.00 87.25 157 ARG A N 1
ATOM 1281 C CA . ARG A 1 157 ? -0.388 -2.752 -1.700 1.00 87.25 157 ARG A CA 1
ATOM 1282 C C . ARG A 1 157 ? -1.648 -2.623 -0.857 1.00 87.25 157 ARG A C 1
ATOM 1284 O O . ARG A 1 157 ? -1.567 -2.379 0.346 1.00 87.25 157 ARG A O 1
ATOM 1291 N N . ILE A 1 158 ? -2.794 -2.764 -1.503 1.00 84.81 158 ILE A N 1
ATOM 1292 C CA . ILE A 1 158 ? -4.120 -2.673 -0.912 1.00 84.81 158 ILE A CA 1
ATOM 1293 C C . ILE A 1 158 ? -4.784 -4.037 -1.071 1.00 84.81 158 ILE A C 1
ATOM 1295 O O . ILE A 1 158 ? -5.198 -4.418 -2.164 1.00 84.81 158 ILE A O 1
ATOM 1299 N N . ASP A 1 159 ? -4.871 -4.777 0.033 1.00 77.31 159 ASP A N 1
ATOM 1300 C CA . ASP A 1 159 ? -5.414 -6.137 0.017 1.00 77.31 159 ASP A CA 1
ATOM 1301 C C . ASP A 1 159 ? -6.946 -6.140 -0.066 1.00 77.31 159 ASP A C 1
ATOM 1303 O O . ASP A 1 159 ? -7.545 -6.966 -0.755 1.00 77.31 159 ASP A O 1
ATOM 1307 N N . THR A 1 160 ? -7.619 -5.227 0.635 1.00 73.12 160 THR A N 1
ATOM 1308 C CA . THR A 1 160 ? -9.084 -5.147 0.640 1.00 73.12 160 THR A CA 1
ATOM 1309 C C . THR A 1 160 ? -9.535 -3.710 0.842 1.00 73.12 160 THR A C 1
ATOM 1311 O O . THR A 1 160 ? -8.982 -2.984 1.662 1.00 73.12 160 THR A O 1
ATOM 1314 N N . ILE A 1 161 ? -10.559 -3.316 0.090 1.00 72.31 161 ILE A N 1
ATOM 1315 C CA . ILE A 1 161 ? -11.311 -2.083 0.306 1.00 72.31 161 ILE A CA 1
ATOM 1316 C C . ILE A 1 161 ? -12.753 -2.507 0.521 1.00 72.31 161 ILE A C 1
ATOM 1318 O O . ILE A 1 161 ? -13.364 -3.111 -0.362 1.00 72.31 161 ILE A O 1
ATOM 1322 N N . GLU A 1 162 ? -13.280 -2.202 1.698 1.00 69.06 162 GLU A N 1
ATOM 1323 C CA . GLU A 1 162 ? -14.683 -2.421 2.014 1.00 69.06 162 GLU A CA 1
ATOM 1324 C C . GLU A 1 162 ? -15.423 -1.093 1.873 1.00 69.06 162 GLU A C 1
ATOM 1326 O O . GLU A 1 162 ? -15.017 -0.067 2.409 1.00 69.06 162 GLU A O 1
ATOM 1331 N N . PHE A 1 163 ? -16.522 -1.106 1.131 1.00 68.88 163 PHE A N 1
ATOM 1332 C CA . PHE A 1 163 ? -17.473 -0.005 1.143 1.00 68.88 163 PHE A CA 1
ATOM 1333 C C . PHE A 1 163 ? -18.541 -0.372 2.156 1.00 68.88 163 PHE A C 1
ATOM 1335 O O . PHE A 1 163 ? -19.203 -1.397 1.976 1.00 68.88 163 PHE A O 1
ATOM 1342 N N . LEU A 1 164 ? -18.729 0.423 3.213 1.00 65.12 164 LEU A N 1
ATOM 1343 C CA . LEU A 1 164 ? -19.924 0.182 4.012 1.00 65.12 164 LEU A CA 1
ATOM 1344 C C . LEU A 1 164 ? -21.147 0.710 3.279 1.00 65.12 164 LEU A C 1
ATOM 1346 O O . LEU A 1 164 ? -21.128 1.730 2.590 1.00 65.12 164 LEU A O 1
ATOM 1350 N N . GLU A 1 165 ? -22.253 0.032 3.515 1.00 58.88 165 GLU A N 1
ATOM 1351 C CA . GLU A 1 165 ? -23.566 0.576 3.232 1.00 58.88 165 GLU A CA 1
ATOM 1352 C C . GLU A 1 165 ? -24.058 1.348 4.464 1.00 58.88 165 GLU A C 1
ATOM 1354 O O . GLU A 1 165 ? -23.826 0.933 5.606 1.00 58.88 165 GLU A O 1
ATOM 1359 N N . GLU A 1 166 ? -24.772 2.466 4.275 1.00 54.12 166 GLU A N 1
ATOM 1360 C CA . GLU A 1 166 ? -25.480 3.059 5.413 1.00 54.12 166 GLU A CA 1
ATOM 1361 C C . GLU A 1 166 ? -26.511 2.063 5.923 1.00 54.12 166 GLU A C 1
ATOM 1363 O O . GLU A 1 166 ? -27.342 1.562 5.160 1.00 54.12 166 GLU A O 1
ATOM 1368 N N . LYS A 1 167 ? -26.569 1.875 7.241 1.00 48.72 167 LYS A N 1
ATOM 1369 C CA . LYS A 1 167 ? -27.802 1.378 7.843 1.00 48.72 167 LYS A CA 1
ATOM 1370 C C . LYS A 1 167 ? -28.880 2.435 7.612 1.00 48.72 167 LYS A C 1
ATOM 1372 O O . LYS A 1 167 ? -28.801 3.528 8.171 1.00 48.72 167 LYS A O 1
ATOM 1377 N N . SER A 1 168 ? -29.865 2.113 6.769 1.00 41.72 168 SER A N 1
ATOM 1378 C CA . SER A 1 168 ? -31.080 2.921 6.647 1.00 41.72 168 SER A CA 1
ATOM 1379 C C . SER A 1 168 ? -31.674 3.125 8.048 1.00 41.72 168 SER A C 1
ATOM 1381 O O . SER A 1 168 ? -31.807 2.131 8.766 1.00 41.72 168 SER A O 1
ATOM 1383 N N . PRO A 1 169 ? -32.008 4.369 8.442 1.00 56.94 169 PRO A N 1
ATOM 1384 C CA . PRO A 1 169 ? -32.717 4.629 9.690 1.00 56.94 169 PRO A CA 1
ATOM 1385 C C . PRO A 1 169 ? -34.102 3.977 9.702 1.00 56.94 169 PRO A C 1
ATOM 1387 O O . PRO A 1 169 ? -34.669 3.773 8.598 1.00 56.94 169 PRO A O 1
#

Sequence (169 aa):
MNIKLFEYSKTKKKKGTGKFTDYLFIFVCLILLFLIGYNEDEEEYNMEEVAKLEESLIVWNTEKAKYNEIVERQYNEFDRDGTTDSWSENKKEELGTHQEGAELKLIDTLYRECKNMLLTTNPSKNYIDLSFNENGILQTCTYSHKDCADDCSSGVRIDTIEFLEEKSP

Nearest PDB structures (foldseek):
  5n2g-assembly1_A  TM=3.377E-01  e=6.851E+00  Vaccinia virus Copenhagen

pLDDT: mean 71.66, std 21.44, range [21.16, 93.94]

Solvent-accessible surface area (backbone atoms only — not comparable to full-atom values): 10828 Å² total; per-residue (Å²): 122,66,60,56,45,60,43,79,70,86,85,80,91,74,92,77,94,72,94,68,74,71,61,57,57,52,54,53,50,51,54,50,61,69,60,68,77,64,77,100,65,97,69,87,67,50,58,70,60,48,50,52,52,52,53,25,52,45,49,44,57,72,78,72,47,91,60,98,57,83,61,45,48,55,49,77,41,71,61,99,90,40,78,77,47,70,53,72,26,71,46,82,91,42,58,76,70,67,81,72,77,78,81,86,71,55,68,71,53,53,53,51,52,38,47,52,45,53,74,69,55,57,67,94,54,26,50,74,47,77,42,55,48,99,86,45,42,78,28,35,33,33,36,30,53,68,90,57,82,82,94,61,72,46,75,50,70,51,86,58,82,52,77,44,73,51,80,78,130

Secondary structure (DSSP, 8-state):
----------PPP-------HHHHHHHHHHHHHHH--S--------HHHHHHHHHHHHHIIIII-S------EEEEEE-SSSEEEEEEE-STTTTT---SSS----HHHHHHHHHHHHHHS-TTTEEEEEEE-TTS-EEEEEEEETT--SS--EEEE----PPPPP---

Mean predicted aligned error: 13.37 Å

Radius of gyration: 19.71 Å; Cα contacts (8 Å, |Δi|>4): 196; chains: 1; bounding box: 52×41×47 Å